Protein AF-A0A2K8SDJ5-F1 (afdb_monomer_lite)

Foldseek 3Di:
DEDAFLLQLQFDDPVVLVVVLVCLVVLVVCLVVVPDDLQHRVQCVVGPQSSLVSLLSSVVSCVVVVHDDDPVSVVSNVPDDHDDDHDALLSNLVNLLVCVLQVHGTPPDPDGSVRVSVVVCCVHPLVVADDDPVLSVVLSVVCCVPFWDADPVRGIDGPRHRVVVSSVVVVVSSVVD

Secondary structure (DSSP, 8-state):
-PPPPGGGGGGS-HHHHHHHHHHHHHHHHHHHTT---TTTHHHHHTHHHHHHHHHHHHHHHHHHTT----HHHHHHHHH------PPPHHHHHHHHHHHHHTTPPPTT-S--HHHHHHHHHHTSTTTTS---HHHHHHHHHHHHHHHEEE-TTS-EEESS--HHHHHHHHHHHHHT-

Radius of gyration: 16.35 Å; chains: 1; bounding box: 42×32×42 Å

Sequence (177 aa):
MRIIPYELYEYAPDLSLTALRKEFGMHDYCLNLNLKNKAMQPFLDMGRNYFNLLVFKWNQEMLKRNHYINTFHSNYALNTTFTEEKTDYLLILECIIQWELKDFEPYNTKLKWFDISIQYFQNSSLKNKKFTLTQYNSLLKWYKEKFMCLNDSNKLKPKNLDINLVLNYFKEFFSTL

Structure (mmCIF, N/CA/C/O backbone):
data_AF-A0A2K8SDJ5-F1
#
_entry.id   AF-A0A2K8SDJ5-F1
#
loop_
_atom_site.group_PDB
_atom_site.id
_atom_site.type_symbol
_atom_site.label_atom_id
_atom_site.label_alt_id
_atom_site.label_comp_id
_atom_site.label_asym_id
_atom_site.label_entity_id
_atom_site.label_seq_id
_atom_site.pdbx_PDB_ins_code
_atom_site.Cartn_x
_atom_site.Cartn_y
_atom_site.Cartn_z
_atom_site.occupancy
_atom_site.B_iso_or_equiv
_atom_site.auth_seq_id
_atom_site.auth_comp_id
_atom_site.auth_asym_id
_atom_site.auth_atom_id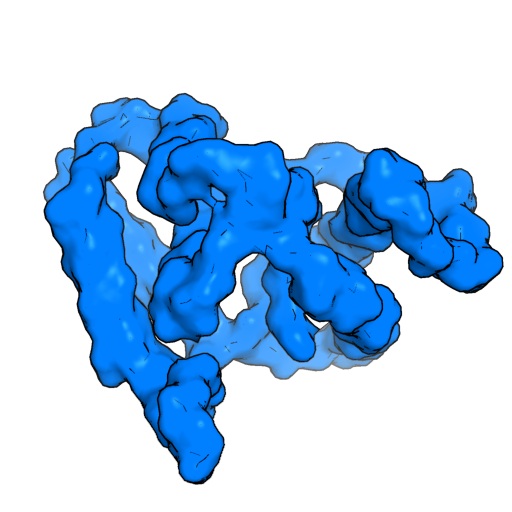
_atom_site.pdbx_PDB_model_num
ATOM 1 N N . MET A 1 1 ? -5.114 -1.487 -9.943 1.00 56.78 1 MET A N 1
ATOM 2 C CA . MET A 1 1 ? -4.730 -1.626 -8.520 1.00 56.78 1 MET A CA 1
ATOM 3 C C . MET A 1 1 ? -3.963 -0.367 -8.151 1.00 56.78 1 MET A C 1
ATOM 5 O O . MET A 1 1 ? -3.381 0.245 -9.029 1.00 56.78 1 MET A O 1
ATOM 9 N N . ARG A 1 2 ? -4.024 0.097 -6.906 1.00 76.25 2 ARG A N 1
ATOM 10 C CA . ARG A 1 2 ? -3.283 1.302 -6.508 1.00 76.25 2 ARG A CA 1
ATOM 11 C C . ARG A 1 2 ? -1.789 0.976 -6.348 1.00 76.25 2 ARG A C 1
ATOM 13 O O . ARG A 1 2 ? -1.457 -0.189 -6.150 1.00 76.25 2 ARG A O 1
ATOM 20 N N . ILE A 1 3 ? -0.926 1.993 -6.384 1.00 87.75 3 ILE A N 1
ATOM 21 C CA . ILE A 1 3 ? 0.464 1.909 -5.912 1.00 87.75 3 ILE A CA 1
ATOM 22 C C . ILE A 1 3 ? 0.495 1.262 -4.519 1.00 87.75 3 ILE A C 1
ATOM 24 O O . ILE A 1 3 ? -0.224 1.706 -3.624 1.00 87.75 3 ILE A O 1
ATOM 28 N N . ILE A 1 4 ? 1.300 0.210 -4.366 1.00 92.25 4 ILE A N 1
ATOM 29 C CA . ILE A 1 4 ? 1.566 -0.469 -3.094 1.00 92.25 4 ILE A CA 1
ATOM 30 C C . ILE A 1 4 ? 2.950 0.002 -2.621 1.00 92.25 4 ILE A C 1
ATOM 32 O O . ILE A 1 4 ? 3.884 -0.080 -3.421 1.00 92.25 4 ILE A O 1
ATOM 36 N N . PRO A 1 5 ? 3.107 0.471 -1.369 1.00 95.19 5 PRO A N 1
ATOM 37 C CA . PRO A 1 5 ? 4.416 0.773 -0.797 1.00 95.19 5 PRO A CA 1
ATOM 38 C C . PRO A 1 5 ? 5.348 -0.435 -0.890 1.00 95.19 5 PRO A C 1
ATOM 40 O O . PRO A 1 5 ? 4.940 -1.545 -0.536 1.00 95.19 5 PRO A O 1
ATOM 43 N N . TYR A 1 6 ? 6.592 -0.241 -1.333 1.00 96.50 6 TYR A N 1
ATOM 44 C CA . TYR A 1 6 ? 7.525 -1.363 -1.487 1.00 96.50 6 TYR A CA 1
ATOM 45 C C . TYR A 1 6 ? 7.810 -2.073 -0.163 1.00 96.50 6 TYR A C 1
ATOM 47 O O . TYR A 1 6 ? 8.128 -3.260 -0.154 1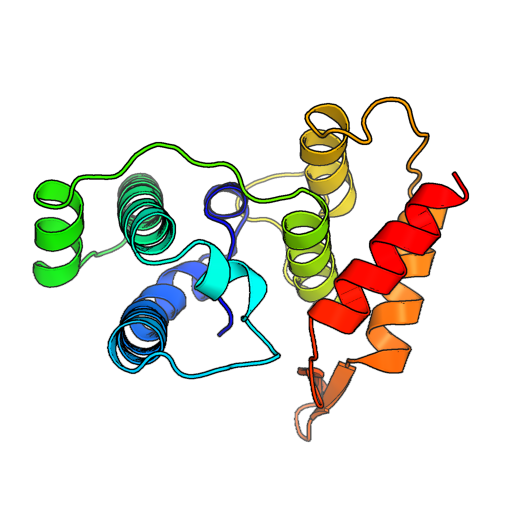.00 96.50 6 TYR A O 1
ATOM 55 N N . GLU A 1 7 ? 7.681 -1.356 0.953 1.00 97.06 7 GLU A N 1
ATOM 56 C CA . GLU A 1 7 ? 7.838 -1.892 2.298 1.00 97.06 7 GLU A CA 1
ATOM 57 C C . GLU A 1 7 ? 6.876 -3.052 2.546 1.00 97.06 7 GLU A C 1
ATOM 59 O O . GLU A 1 7 ? 7.241 -4.015 3.206 1.00 97.06 7 GLU A O 1
ATOM 64 N N . LEU A 1 8 ? 5.677 -3.002 1.963 1.00 96.88 8 LEU A N 1
ATOM 65 C CA . LEU A 1 8 ? 4.658 -4.028 2.139 1.00 96.88 8 LEU A CA 1
ATOM 66 C C . LEU A 1 8 ? 4.811 -5.216 1.187 1.00 96.88 8 LEU A C 1
ATOM 68 O O . LEU A 1 8 ? 4.039 -6.168 1.308 1.00 96.88 8 LEU A O 1
ATOM 72 N N . TYR A 1 9 ? 5.760 -5.201 0.245 1.00 96.88 9 TYR A N 1
ATOM 73 C CA . TYR A 1 9 ? 5.873 -6.272 -0.746 1.00 96.88 9 TYR A CA 1
ATOM 74 C C . TYR A 1 9 ? 6.101 -7.638 -0.109 1.00 96.88 9 TYR A C 1
ATOM 76 O O . TYR A 1 9 ? 5.450 -8.587 -0.527 1.00 96.88 9 TYR A O 1
ATOM 84 N N . GLU A 1 10 ? 6.923 -7.741 0.937 1.00 96.19 10 GLU A N 1
ATOM 85 C CA . GLU A 1 10 ? 7.179 -9.022 1.610 1.00 96.19 10 GLU A CA 1
ATOM 86 C C . GLU A 1 10 ? 5.926 -9.639 2.260 1.00 96.19 10 GLU A C 1
ATOM 88 O O . GLU A 1 10 ? 5.828 -10.859 2.362 1.00 96.19 10 GLU A O 1
ATOM 93 N N . TYR A 1 11 ? 4.937 -8.812 2.616 1.00 96.69 11 TYR A N 1
ATOM 94 C CA . TYR A 1 11 ? 3.660 -9.239 3.197 1.00 96.69 11 TYR A CA 1
ATOM 95 C C . TYR A 1 11 ? 2.523 -9.292 2.174 1.00 96.69 11 TYR A C 1
ATOM 97 O O . TYR A 1 11 ? 1.448 -9.812 2.469 1.00 96.69 11 TYR A O 1
ATOM 105 N N . ALA A 1 12 ? 2.715 -8.733 0.981 1.00 94.50 12 ALA A N 1
ATOM 106 C CA . ALA A 1 12 ? 1.668 -8.639 -0.023 1.00 94.50 12 ALA A CA 1
ATOM 107 C C . ALA A 1 12 ? 1.280 -10.036 -0.547 1.00 94.50 12 ALA A C 1
ATOM 109 O O . ALA A 1 12 ? 2.174 -10.829 -0.857 1.00 94.50 12 ALA A O 1
ATOM 110 N N . PRO A 1 13 ? -0.021 -10.338 -0.726 1.00 90.62 13 PRO A N 1
ATOM 111 C CA . PRO A 1 13 ? -0.458 -11.560 -1.400 1.00 90.62 13 PRO A CA 1
ATOM 112 C C . PRO A 1 13 ? 0.115 -11.674 -2.819 1.00 90.62 13 PRO A C 1
ATOM 114 O O . PRO A 1 13 ? 0.214 -10.671 -3.532 1.00 90.62 13 PRO A O 1
ATOM 117 N N . ASP A 1 14 ? 0.389 -12.895 -3.284 1.00 90.56 14 ASP A N 1
ATOM 118 C CA . ASP A 1 14 ? 0.967 -13.130 -4.620 1.00 90.56 14 ASP A CA 1
ATOM 119 C C . ASP A 1 14 ? 0.107 -12.552 -5.750 1.00 90.56 14 ASP A C 1
ATOM 121 O O . ASP A 1 14 ? 0.616 -11.969 -6.710 1.00 90.56 14 ASP A O 1
ATOM 125 N N . LEU A 1 15 ? -1.220 -12.642 -5.623 1.00 89.00 15 LEU A N 1
ATOM 126 C CA . LEU A 1 15 ? -2.153 -12.050 -6.587 1.00 89.00 15 LEU A CA 1
ATOM 127 C C . LEU A 1 15 ? -1.976 -10.529 -6.708 1.00 89.00 15 LEU A C 1
ATOM 129 O O . LEU A 1 15 ? -2.109 -9.978 -7.800 1.00 89.00 15 LEU A O 1
ATOM 133 N N . SER A 1 16 ? -1.647 -9.849 -5.609 1.00 90.50 16 SER A N 1
ATOM 134 C CA . SER A 1 16 ? -1.414 -8.404 -5.599 1.00 90.50 16 SER A CA 1
ATOM 135 C C . SER A 1 16 ? -0.095 -8.056 -6.290 1.00 90.50 16 SER A C 1
ATOM 137 O O . SER A 1 16 ? -0.072 -7.177 -7.153 1.00 90.50 16 SER A O 1
ATOM 139 N N . LEU A 1 17 ? 0.991 -8.777 -5.984 1.00 91.44 17 LEU A N 1
ATOM 140 C CA . LEU A 1 17 ? 2.306 -8.534 -6.594 1.00 91.44 17 LEU A CA 1
ATOM 141 C C . LEU A 1 17 ? 2.341 -8.879 -8.085 1.00 91.44 17 LEU A C 1
ATOM 143 O O . LEU A 1 17 ? 2.895 -8.127 -8.887 1.00 91.44 17 LEU A O 1
ATOM 147 N N . THR A 1 18 ? 1.724 -9.988 -8.486 1.00 90.06 18 THR A N 1
ATOM 148 C CA . THR A 1 18 ? 1.658 -10.395 -9.899 1.00 90.06 18 THR A CA 1
ATOM 149 C C . THR A 1 18 ? 0.836 -9.419 -10.739 1.00 90.06 18 THR A C 1
ATOM 151 O O . THR A 1 18 ? 1.171 -9.154 -11.899 1.00 90.06 18 THR A O 1
ATOM 154 N N . ALA A 1 19 ? -0.218 -8.843 -10.160 1.00 88.38 19 ALA A N 1
ATOM 155 C CA . ALA A 1 19 ? -1.024 -7.830 -10.819 1.00 88.38 19 ALA A CA 1
ATOM 156 C C . ALA A 1 19 ? -0.328 -6.462 -10.887 1.00 88.38 19 ALA A C 1
ATOM 158 O O . ALA A 1 19 ? -0.484 -5.780 -11.902 1.00 88.38 19 ALA A O 1
ATOM 159 N N . LEU A 1 20 ? 0.495 -6.099 -9.890 1.00 88.81 20 LEU A N 1
ATOM 160 C CA . LEU A 1 20 ? 1.260 -4.842 -9.859 1.00 88.81 20 LEU A CA 1
ATOM 161 C C . LEU A 1 20 ? 2.115 -4.635 -11.119 1.00 88.81 20 LEU A C 1
ATOM 163 O O . LEU A 1 20 ? 2.250 -3.511 -11.596 1.00 88.81 20 LEU A O 1
ATOM 167 N N . ARG A 1 21 ? 2.578 -5.728 -11.740 1.00 86.00 21 ARG A N 1
ATOM 168 C CA . ARG A 1 21 ? 3.254 -5.723 -13.048 1.00 86.00 21 ARG A CA 1
ATOM 169 C C . ARG A 1 21 ? 2.535 -4.876 -14.105 1.00 86.00 21 ARG A C 1
ATOM 171 O O . ARG A 1 21 ? 3.182 -4.206 -14.898 1.00 86.00 21 ARG A O 1
ATOM 178 N N . LYS A 1 22 ? 1.200 -4.942 -14.166 1.00 84.25 22 LYS A N 1
ATOM 179 C CA . LYS A 1 22 ? 0.404 -4.175 -15.143 1.00 84.25 22 LYS A CA 1
ATOM 180 C C . LYS A 1 22 ? 0.221 -2.719 -14.716 1.00 84.25 22 LYS A C 1
ATOM 182 O O . LYS A 1 22 ? 0.043 -1.848 -15.560 1.00 84.25 22 LYS A O 1
ATOM 187 N N . GLU A 1 23 ? 0.267 -2.467 -13.416 1.00 86.25 23 GLU A N 1
ATOM 188 C CA . GLU A 1 23 ? 0.010 -1.159 -12.818 1.00 86.25 23 GLU A CA 1
ATOM 189 C C . GLU A 1 23 ? 1.210 -0.220 -12.972 1.00 86.25 23 GLU A C 1
ATOM 191 O O . GLU A 1 23 ? 1.013 0.985 -13.109 1.00 86.25 23 GLU A O 1
ATOM 196 N N . PHE A 1 24 ? 2.440 -0.746 -13.067 1.00 90.50 24 PHE A N 1
ATOM 197 C CA . PHE A 1 24 ? 3.622 0.085 -13.330 1.00 90.50 24 PHE A CA 1
ATOM 198 C C . PHE A 1 24 ? 3.493 0.923 -14.603 1.00 90.50 24 PHE A C 1
ATOM 200 O O . PHE A 1 24 ? 3.883 2.086 -14.595 1.00 90.50 24 PHE A O 1
ATOM 207 N N . GLY A 1 25 ? 2.886 0.379 -15.663 1.00 88.25 25 GLY A N 1
ATOM 208 C CA . GLY A 1 25 ? 2.619 1.144 -16.883 1.00 88.25 25 GLY A CA 1
ATOM 209 C C . GLY A 1 25 ? 1.647 2.307 -16.654 1.00 88.25 25 GLY A C 1
ATOM 210 O O . GLY A 1 25 ? 1.831 3.384 -17.210 1.00 88.25 25 GLY A O 1
ATOM 211 N N . MET A 1 26 ? 0.643 2.128 -15.789 1.00 87.19 26 MET A N 1
ATOM 212 C CA . MET A 1 26 ? -0.282 3.206 -15.428 1.00 87.19 26 MET A CA 1
ATOM 213 C C . MET A 1 26 ? 0.392 4.266 -14.550 1.00 87.19 26 MET A C 1
ATOM 215 O O . MET A 1 26 ? 0.142 5.454 -14.743 1.00 87.19 26 MET A O 1
ATOM 219 N N . HIS A 1 27 ? 1.253 3.868 -13.611 1.00 89.12 27 HIS A N 1
ATOM 220 C CA . HIS A 1 27 ? 1.998 4.828 -12.791 1.00 89.12 27 HIS A CA 1
ATOM 221 C C . HIS A 1 27 ? 2.942 5.657 -13.668 1.00 89.12 27 HIS A C 1
ATOM 223 O O . HIS A 1 27 ? 2.958 6.882 -13.565 1.00 89.12 27 HIS A O 1
ATOM 229 N N . ASP A 1 28 ? 3.671 4.996 -14.572 1.00 90.44 28 ASP A N 1
ATOM 230 C CA . ASP A 1 28 ? 4.558 5.651 -15.531 1.00 90.44 28 ASP A CA 1
ATOM 231 C C . ASP A 1 28 ? 3.796 6.634 -16.427 1.00 90.44 28 ASP A C 1
ATOM 233 O O . ASP A 1 28 ? 4.211 7.780 -16.587 1.00 90.44 28 ASP A O 1
ATOM 237 N N . TYR A 1 29 ? 2.631 6.227 -16.934 1.00 91.62 29 TYR A N 1
ATOM 238 C CA . TYR A 1 29 ? 1.741 7.093 -17.703 1.00 91.62 29 TYR A CA 1
ATOM 239 C C . TYR A 1 29 ? 1.312 8.341 -16.915 1.00 91.62 29 TYR A C 1
ATOM 241 O O . TYR A 1 29 ? 1.407 9.456 -17.432 1.00 91.62 29 TYR A O 1
ATOM 249 N N . CYS A 1 30 ? 0.883 8.180 -15.657 1.00 91.69 30 CYS A N 1
ATOM 250 C CA . CYS A 1 30 ? 0.501 9.309 -14.808 1.00 91.69 30 CYS A CA 1
ATOM 251 C C . CYS A 1 30 ? 1.669 10.265 -14.545 1.00 91.69 30 CYS A C 1
ATOM 253 O O . CYS A 1 30 ? 1.469 11.477 -14.610 1.00 91.69 30 CYS A O 1
ATOM 255 N N . LEU A 1 31 ? 2.870 9.738 -14.290 1.00 92.75 31 LEU A N 1
ATOM 256 C CA . LEU A 1 31 ? 4.073 10.544 -14.070 1.00 92.75 31 LEU A CA 1
ATOM 257 C C . LEU A 1 31 ? 4.505 11.287 -15.340 1.00 92.75 31 LEU A C 1
ATOM 259 O O . LEU A 1 31 ? 4.791 12.477 -15.276 1.00 92.75 31 LEU A O 1
ATOM 263 N N . ASN A 1 32 ? 4.507 10.622 -16.498 1.00 92.25 32 ASN A N 1
ATOM 264 C CA . ASN A 1 32 ? 4.922 11.228 -17.768 1.00 92.25 32 ASN A CA 1
ATOM 265 C C . ASN A 1 32 ? 4.005 12.374 -18.202 1.00 92.25 32 ASN A C 1
ATOM 267 O O . ASN A 1 32 ? 4.474 13.388 -18.714 1.00 92.25 32 ASN A O 1
ATOM 271 N N . LEU A 1 33 ? 2.697 12.219 -17.999 1.00 93.88 33 LEU A N 1
ATOM 272 C CA . LEU A 1 33 ? 1.707 13.222 -18.385 1.00 93.88 33 LEU A CA 1
ATOM 273 C C . LEU A 1 33 ? 1.353 14.202 -17.259 1.00 93.88 33 LEU A C 1
ATOM 275 O O . LEU A 1 33 ? 0.482 15.049 -17.452 1.00 93.88 33 LEU A O 1
ATOM 279 N N . ASN A 1 34 ? 1.995 14.095 -16.090 1.00 89.75 34 ASN A N 1
ATOM 280 C CA . ASN A 1 34 ? 1.672 14.876 -14.891 1.00 89.75 34 ASN A CA 1
ATOM 281 C C . ASN A 1 34 ? 0.171 14.840 -14.539 1.00 89.75 34 ASN A C 1
ATOM 283 O O . ASN A 1 34 ? -0.435 15.848 -14.161 1.00 89.75 34 ASN A O 1
ATOM 287 N N . LEU A 1 35 ? -0.457 13.670 -14.693 1.00 91.00 35 LEU A N 1
ATOM 288 C CA . LEU A 1 35 ? -1.881 13.500 -14.426 1.00 91.00 35 LEU A CA 1
ATOM 289 C C . LEU A 1 35 ? -2.138 13.462 -12.926 1.00 91.00 35 LEU A C 1
ATOM 291 O O . LEU A 1 35 ? -1.575 12.645 -12.198 1.00 91.00 35 LEU A O 1
ATOM 295 N N . LYS A 1 36 ? -3.073 14.300 -12.478 1.00 90.25 36 LYS A N 1
ATOM 296 C CA . LYS A 1 36 ? -3.552 14.255 -11.100 1.00 90.25 36 LYS A CA 1
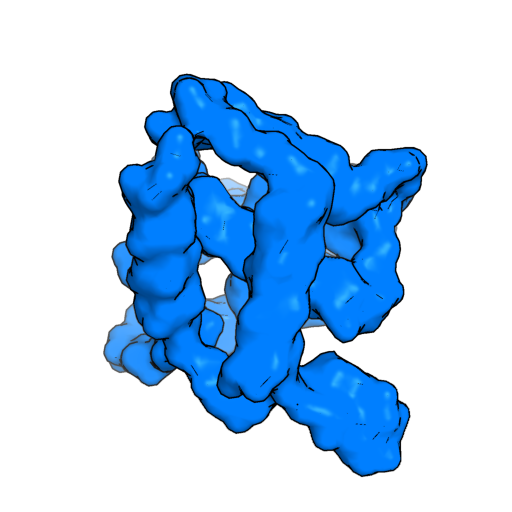ATOM 297 C C . LYS A 1 36 ? -4.472 13.058 -10.902 1.00 90.25 36 LYS A C 1
ATOM 299 O O . LYS A 1 36 ? -5.437 12.880 -11.645 1.00 90.25 36 LYS A O 1
ATOM 304 N N . ASN A 1 37 ? -4.224 12.277 -9.856 1.00 90.81 37 ASN A N 1
ATOM 305 C CA . ASN A 1 37 ? -5.087 11.170 -9.469 1.00 90.81 37 ASN A CA 1
ATOM 306 C C . ASN A 1 37 ? -5.273 11.140 -7.953 1.00 90.81 37 ASN A C 1
ATOM 308 O O . ASN A 1 37 ? -4.398 10.701 -7.212 1.00 90.81 37 ASN A O 1
ATOM 312 N N . LYS A 1 38 ? -6.458 11.543 -7.490 1.00 92.44 38 LYS A N 1
ATOM 313 C CA . LYS A 1 38 ? -6.797 11.630 -6.060 1.00 92.44 38 LYS A CA 1
ATOM 314 C C . LYS A 1 38 ? -6.626 10.322 -5.291 1.00 92.44 38 LYS A C 1
ATOM 316 O O . LYS A 1 38 ? -6.388 10.359 -4.091 1.00 92.44 38 LYS A O 1
ATOM 321 N N . ALA A 1 39 ? -6.721 9.176 -5.957 1.00 90.56 39 ALA A N 1
ATOM 322 C CA . ALA A 1 39 ? -6.568 7.883 -5.312 1.00 90.56 39 ALA A CA 1
ATOM 323 C C . ALA A 1 39 ? -5.104 7.453 -5.183 1.00 90.56 39 ALA A C 1
ATOM 325 O O . ALA A 1 39 ? -4.862 6.450 -4.536 1.00 90.56 39 ALA A O 1
ATOM 326 N N . MET A 1 40 ? -4.132 8.146 -5.786 1.00 91.00 40 MET A N 1
ATOM 327 C CA . MET A 1 40 ? -2.705 7.800 -5.678 1.00 91.00 40 MET A CA 1
ATOM 328 C C . MET A 1 40 ? -1.760 9.000 -5.558 1.00 91.00 40 MET A C 1
ATOM 330 O O . MET A 1 40 ? -0.556 8.791 -5.477 1.00 91.00 40 MET A O 1
ATOM 334 N N . GLN A 1 41 ? -2.286 10.225 -5.488 1.00 93.06 41 GLN A N 1
ATOM 335 C CA . GLN A 1 41 ? -1.506 11.459 -5.594 1.00 93.06 41 GLN A CA 1
ATOM 336 C C . GLN A 1 41 ? -0.264 11.513 -4.690 1.00 93.06 41 GLN A C 1
ATOM 338 O O . GLN A 1 41 ? 0.795 11.782 -5.231 1.00 93.06 41 GLN A O 1
ATOM 343 N N . PRO A 1 42 ? -0.311 11.147 -3.395 1.00 94.19 42 PRO A N 1
ATOM 344 C CA . PRO A 1 42 ? 0.869 11.176 -2.535 1.00 94.19 42 PRO A CA 1
ATOM 345 C C . PRO A 1 42 ? 2.017 10.301 -3.030 1.00 94.19 42 PRO A C 1
ATOM 347 O O . PRO A 1 42 ? 3.166 10.642 -2.814 1.00 94.19 42 PRO A O 1
ATOM 350 N N . PHE A 1 43 ? 1.722 9.187 -3.707 1.00 93.25 43 PHE A N 1
ATOM 351 C CA . PHE A 1 43 ? 2.757 8.354 -4.315 1.00 93.25 43 PHE A CA 1
ATOM 352 C C . PHE A 1 43 ? 3.296 8.975 -5.606 1.00 93.25 43 PHE A C 1
ATOM 354 O O . PHE A 1 43 ? 4.484 8.875 -5.890 1.00 93.25 43 PHE A O 1
ATOM 361 N N . LEU A 1 44 ? 2.428 9.619 -6.396 1.00 93.81 44 LEU A N 1
ATOM 362 C CA . LEU A 1 44 ? 2.842 10.346 -7.599 1.00 93.81 44 LEU A CA 1
ATOM 363 C C . LEU A 1 44 ? 3.685 11.580 -7.250 1.00 93.81 44 LEU A C 1
ATOM 365 O O . LEU A 1 44 ? 4.598 11.914 -7.997 1.00 93.81 44 LEU A O 1
ATOM 369 N N . ASP A 1 45 ? 3.415 12.214 -6.108 1.00 94.31 45 ASP A N 1
ATOM 370 C CA . ASP A 1 45 ? 4.158 13.368 -5.599 1.00 94.31 45 ASP A CA 1
ATOM 371 C C . ASP A 1 45 ? 5.600 12.997 -5.198 1.00 94.31 45 ASP A C 1
ATOM 373 O O . ASP A 1 45 ? 6.486 13.843 -5.284 1.00 94.31 45 ASP A O 1
ATOM 377 N N . MET A 1 46 ? 5.867 11.727 -4.850 1.00 93.69 46 MET A N 1
ATOM 378 C CA . MET A 1 46 ? 7.232 11.188 -4.662 1.00 93.69 46 MET A CA 1
ATOM 379 C C . MET A 1 46 ? 7.977 10.988 -6.001 1.00 93.69 46 MET A C 1
ATOM 381 O O . MET A 1 46 ? 9.186 10.753 -6.054 1.00 93.69 46 MET A O 1
ATOM 385 N N . GLY A 1 47 ? 7.256 11.107 -7.117 1.00 94.25 47 GLY A N 1
ATOM 386 C CA . GLY A 1 47 ? 7.814 11.256 -8.450 1.00 94.25 47 GLY A CA 1
ATOM 387 C C . GLY A 1 47 ? 8.541 10.030 -9.000 1.00 94.25 47 GLY A C 1
ATOM 388 O O . GLY A 1 47 ? 8.342 8.878 -8.603 1.00 94.25 47 GLY A O 1
ATOM 389 N N . ARG A 1 48 ? 9.400 10.301 -9.989 1.00 94.75 48 ARG A N 1
ATOM 390 C CA . ARG A 1 48 ? 10.127 9.274 -10.746 1.00 94.75 48 ARG A CA 1
ATOM 391 C C . ARG A 1 48 ? 11.086 8.467 -9.869 1.00 94.75 48 ARG A C 1
ATOM 393 O O . ARG A 1 48 ? 11.218 7.269 -10.090 1.00 94.75 48 ARG A O 1
ATOM 400 N N . ASN A 1 49 ? 11.717 9.105 -8.880 1.00 95.38 49 ASN A N 1
ATOM 401 C CA . ASN A 1 49 ? 12.642 8.436 -7.967 1.00 95.38 49 ASN A CA 1
ATOM 402 C C . ASN A 1 49 ? 11.964 7.259 -7.252 1.00 95.38 49 ASN A C 1
ATOM 404 O O . ASN A 1 49 ? 12.429 6.120 -7.330 1.00 95.38 49 ASN A O 1
ATOM 408 N N . TYR A 1 50 ? 10.814 7.523 -6.632 1.00 95.62 50 TYR A N 1
ATOM 409 C CA . TYR A 1 50 ? 10.060 6.500 -5.921 1.00 95.62 50 TYR A CA 1
ATOM 410 C C . TYR A 1 50 ? 9.503 5.428 -6.861 1.00 95.62 50 TYR A C 1
ATOM 412 O O . TYR A 1 50 ? 9.565 4.243 -6.545 1.00 95.62 50 TYR A O 1
ATOM 420 N N . PHE A 1 51 ? 9.036 5.799 -8.058 1.00 94.88 51 PHE A N 1
ATOM 421 C CA . PHE A 1 51 ? 8.617 4.813 -9.059 1.00 94.88 51 PHE A CA 1
ATOM 422 C C . PHE A 1 51 ? 9.732 3.818 -9.416 1.00 94.88 51 PHE A C 1
ATOM 424 O O . PHE A 1 51 ? 9.492 2.609 -9.454 1.00 94.88 51 PHE A O 1
ATOM 431 N N . ASN A 1 52 ? 10.954 4.306 -9.629 1.00 95.25 52 ASN A N 1
ATOM 432 C CA . ASN A 1 52 ? 12.105 3.457 -9.932 1.00 95.25 52 ASN A CA 1
ATOM 433 C C . ASN A 1 52 ? 12.402 2.494 -8.771 1.00 95.25 52 ASN A C 1
ATOM 435 O O . ASN A 1 52 ? 12.582 1.293 -8.989 1.00 95.25 52 ASN A O 1
ATOM 439 N N . LEU A 1 53 ? 12.370 3.009 -7.537 1.00 96.44 53 LEU A N 1
ATOM 440 C CA . LEU A 1 53 ? 12.530 2.221 -6.316 1.00 96.44 53 LEU A CA 1
ATOM 441 C C . LEU A 1 53 ? 11.453 1.127 -6.193 1.00 96.44 53 LEU A C 1
ATOM 443 O O . LEU A 1 53 ? 11.780 -0.022 -5.886 1.00 96.44 53 LEU A O 1
ATOM 447 N N . LEU A 1 54 ? 10.185 1.443 -6.489 1.00 95.62 54 LEU A N 1
ATOM 448 C CA . LEU A 1 54 ? 9.084 0.474 -6.474 1.00 95.62 54 LEU A CA 1
ATOM 449 C C . LEU A 1 54 ? 9.322 -0.683 -7.449 1.00 95.62 54 LEU A C 1
ATOM 451 O O . LEU A 1 54 ? 9.095 -1.834 -7.074 1.00 95.62 54 LEU A O 1
ATOM 455 N N . VAL A 1 55 ? 9.754 -0.398 -8.683 1.00 95.69 55 VAL A N 1
ATOM 456 C CA . VAL A 1 55 ? 10.017 -1.438 -9.695 1.00 95.69 55 VAL A CA 1
ATOM 457 C C . VAL A 1 55 ? 11.198 -2.306 -9.272 1.00 95.69 55 VAL A C 1
ATOM 459 O O . VAL A 1 55 ? 11.122 -3.532 -9.369 1.00 95.69 55 VAL A O 1
ATOM 462 N N . PHE A 1 56 ? 12.264 -1.692 -8.754 1.00 96.38 56 PHE A N 1
ATOM 463 C CA . PHE A 1 56 ? 13.440 -2.411 -8.272 1.00 96.38 56 PHE A CA 1
ATOM 464 C C . PHE A 1 56 ? 13.103 -3.364 -7.118 1.00 96.38 56 PHE A C 1
ATOM 466 O O . PHE A 1 56 ? 13.377 -4.562 -7.205 1.00 96.38 56 PHE A O 1
ATOM 473 N N . LYS A 1 57 ? 12.452 -2.867 -6.058 1.00 96.88 57 LYS A N 1
ATOM 474 C CA . LYS A 1 57 ? 12.085 -3.684 -4.889 1.00 96.88 57 LYS A CA 1
ATOM 475 C C . LYS A 1 57 ? 11.053 -4.758 -5.247 1.00 96.88 57 LYS A C 1
ATOM 477 O O . LYS A 1 57 ? 11.118 -5.864 -4.717 1.00 96.88 57 LYS A O 1
ATOM 482 N N . TRP A 1 58 ? 10.141 -4.474 -6.181 1.00 96.56 58 TRP A N 1
ATOM 483 C CA . TRP A 1 58 ? 9.189 -5.472 -6.676 1.00 96.56 58 TRP A CA 1
ATOM 484 C C . TRP A 1 58 ? 9.914 -6.597 -7.406 1.00 96.56 58 TRP A C 1
ATOM 486 O O . TRP A 1 58 ? 9.618 -7.764 -7.171 1.00 96.56 58 TRP A O 1
ATOM 496 N N . ASN A 1 59 ? 10.893 -6.259 -8.251 1.00 96.19 59 ASN A N 1
ATOM 497 C CA . ASN A 1 59 ? 11.695 -7.252 -8.953 1.00 96.19 59 ASN A CA 1
ATOM 498 C C . ASN A 1 59 ? 12.413 -8.181 -7.960 1.00 96.19 59 ASN A C 1
ATOM 500 O O . ASN A 1 59 ? 12.300 -9.400 -8.068 1.00 96.19 59 ASN A O 1
ATOM 504 N N . GLN A 1 60 ? 13.054 -7.606 -6.936 1.00 95.88 60 GLN A N 1
ATOM 505 C CA . GLN A 1 60 ? 13.710 -8.374 -5.875 1.00 95.88 60 GLN A CA 1
ATOM 506 C C . GLN A 1 60 ? 12.747 -9.333 -5.160 1.00 95.88 60 GLN A C 1
ATOM 508 O O . GLN A 1 60 ? 13.075 -10.507 -4.986 1.00 95.88 60 GLN A O 1
ATOM 513 N N . GLU A 1 61 ? 11.554 -8.868 -4.780 1.00 97.12 61 GLU A N 1
ATOM 514 C CA . GLU A 1 61 ? 10.574 -9.716 -4.091 1.00 97.12 61 GLU A CA 1
ATOM 515 C C . GLU A 1 61 ? 10.018 -10.817 -5.010 1.00 97.12 61 GLU A C 1
ATOM 517 O O . GLU A 1 61 ? 9.881 -11.965 -4.590 1.00 97.12 61 GLU A O 1
ATOM 522 N N . MET A 1 62 ? 9.759 -10.513 -6.284 1.00 95.81 62 MET A N 1
ATOM 523 C CA . MET A 1 62 ? 9.292 -11.507 -7.255 1.00 95.81 62 MET A CA 1
ATOM 524 C C . MET A 1 62 ? 10.341 -12.598 -7.509 1.00 95.81 62 MET A C 1
ATOM 526 O O . MET A 1 62 ? 9.983 -13.775 -7.553 1.00 95.81 62 MET A O 1
ATOM 530 N N . LEU A 1 63 ? 11.628 -12.237 -7.610 1.00 94.81 63 LEU A N 1
ATOM 531 C CA . LEU A 1 63 ? 12.725 -13.207 -7.714 1.00 94.81 63 LEU A CA 1
ATOM 532 C C . LEU A 1 63 ? 12.822 -14.076 -6.460 1.00 94.81 63 LEU A C 1
ATOM 534 O O . LEU A 1 63 ? 12.899 -15.297 -6.569 1.00 94.81 63 LEU A O 1
ATOM 538 N N . LYS A 1 64 ? 12.756 -13.466 -5.270 1.00 95.81 64 LYS A N 1
ATOM 539 C CA . LYS A 1 64 ? 12.767 -14.178 -3.981 1.00 95.81 64 LYS A CA 1
ATOM 540 C C . LYS A 1 64 ? 11.639 -15.213 -3.880 1.00 95.81 64 LYS A C 1
ATOM 542 O O . LYS A 1 64 ? 11.833 -16.263 -3.274 1.00 95.81 64 LYS A O 1
ATOM 547 N N . ARG A 1 65 ? 10.480 -14.944 -4.492 1.00 94.81 65 ARG A N 1
ATOM 548 C CA . ARG A 1 65 ? 9.322 -15.858 -4.547 1.00 94.81 65 ARG A CA 1
ATOM 549 C C . ARG A 1 65 ? 9.323 -16.819 -5.737 1.00 94.81 65 ARG A C 1
ATOM 551 O O . ARG A 1 65 ? 8.349 -17.541 -5.924 1.00 94.81 65 ARG A O 1
ATOM 558 N N . ASN A 1 66 ? 10.391 -16.859 -6.535 1.00 93.88 66 ASN A N 1
ATOM 559 C CA . ASN A 1 66 ? 10.484 -17.665 -7.758 1.00 93.88 66 ASN A CA 1
ATOM 560 C C . ASN A 1 66 ? 9.369 -17.369 -8.780 1.00 93.88 66 ASN A C 1
ATOM 562 O O . ASN A 1 66 ? 8.922 -18.255 -9.511 1.00 93.88 66 ASN A O 1
ATOM 566 N N . HIS A 1 67 ? 8.906 -16.121 -8.849 1.00 93.94 67 HIS A N 1
ATOM 567 C CA . HIS A 1 67 ? 7.960 -15.702 -9.873 1.00 93.94 67 HIS A CA 1
ATOM 568 C C . HIS A 1 67 ? 8.662 -15.261 -11.157 1.00 93.94 67 HIS A C 1
ATOM 570 O O . HIS A 1 67 ? 9.762 -14.710 -11.153 1.00 93.94 67 HIS A O 1
ATOM 576 N N . TYR A 1 68 ? 7.969 -15.453 -12.280 1.00 89.62 68 TYR A N 1
ATOM 577 C CA . TYR A 1 68 ? 8.425 -14.957 -13.570 1.00 89.62 68 TYR A CA 1
ATOM 578 C C . TYR A 1 68 ? 8.403 -13.425 -13.625 1.00 89.62 68 TYR A C 1
ATOM 580 O O . TYR A 1 68 ? 7.392 -12.784 -13.318 1.00 89.62 68 TYR A O 1
ATOM 588 N N . ILE A 1 69 ? 9.494 -12.857 -14.133 1.00 91.12 69 ILE A N 1
ATOM 589 C CA . ILE A 1 69 ? 9.630 -11.439 -14.452 1.00 91.12 69 ILE A CA 1
ATOM 590 C C . ILE A 1 69 ? 10.024 -11.335 -15.920 1.00 91.12 69 ILE A C 1
ATOM 592 O O . ILE A 1 69 ? 10.925 -12.033 -16.383 1.00 91.12 69 ILE A O 1
ATOM 596 N N . ASN A 1 70 ? 9.336 -10.477 -16.672 1.00 88.00 70 ASN A N 1
ATOM 597 C CA . ASN A 1 70 ? 9.673 -10.303 -18.079 1.00 88.00 70 ASN A CA 1
ATOM 598 C C . ASN A 1 70 ? 10.971 -9.499 -18.252 1.00 88.00 70 ASN A C 1
ATOM 600 O O . ASN A 1 70 ? 11.390 -8.739 -17.378 1.00 88.00 70 ASN A O 1
ATOM 604 N N . THR A 1 71 ? 11.578 -9.642 -19.426 1.00 90.06 71 THR A N 1
ATOM 605 C CA . THR A 1 71 ? 12.846 -8.989 -19.770 1.00 90.06 71 THR A CA 1
ATOM 606 C C . THR A 1 71 ? 12.782 -7.470 -19.645 1.00 90.06 71 THR A C 1
ATOM 608 O O . THR A 1 71 ? 13.747 -6.866 -19.195 1.00 90.06 71 THR A O 1
ATOM 611 N N . PHE A 1 72 ? 11.643 -6.851 -19.970 1.00 90.44 72 PHE A N 1
ATOM 612 C CA . PHE A 1 72 ? 11.453 -5.408 -19.829 1.00 90.44 72 PHE A CA 1
ATOM 613 C C . PHE A 1 72 ? 11.639 -4.934 -18.381 1.00 90.44 72 PHE A C 1
ATOM 615 O O . PHE A 1 72 ? 12.489 -4.084 -18.131 1.00 90.44 72 PHE A O 1
ATOM 622 N N . HIS A 1 73 ? 10.893 -5.492 -17.421 1.00 91.50 73 HIS A N 1
ATOM 623 C CA . HIS A 1 73 ? 10.975 -5.050 -16.023 1.00 91.50 73 HIS A CA 1
ATOM 624 C C . HIS A 1 73 ? 12.324 -5.410 -15.391 1.00 91.50 73 HIS A C 1
ATOM 626 O O . HIS A 1 73 ? 12.842 -4.637 -14.588 1.00 91.50 73 HIS A O 1
ATOM 632 N N . SER A 1 74 ? 12.911 -6.552 -15.764 1.00 91.06 74 SER A N 1
ATOM 633 C CA . SER A 1 74 ? 14.259 -6.928 -15.323 1.00 91.06 74 SER A CA 1
ATOM 634 C C . SER A 1 74 ? 15.315 -5.952 -15.823 1.00 91.06 74 SER A C 1
ATOM 636 O O . SER A 1 74 ? 16.092 -5.435 -15.026 1.00 91.06 74 SER A O 1
ATOM 638 N N . ASN A 1 75 ? 15.297 -5.617 -17.113 1.00 92.69 75 ASN A N 1
ATOM 639 C CA . ASN A 1 75 ? 16.226 -4.639 -17.669 1.00 92.69 75 ASN A CA 1
ATOM 640 C C . ASN A 1 75 ? 15.998 -3.247 -17.075 1.00 92.69 75 ASN A C 1
ATOM 642 O O . ASN A 1 75 ? 16.966 -2.558 -16.770 1.00 92.69 75 ASN A O 1
ATOM 646 N N . TYR A 1 76 ? 14.746 -2.837 -16.869 1.00 92.88 76 TYR A N 1
ATOM 647 C CA . TYR A 1 76 ? 14.441 -1.552 -16.248 1.00 92.88 76 TYR A CA 1
ATOM 648 C C . TYR A 1 76 ? 15.030 -1.455 -14.835 1.00 92.88 76 TYR A C 1
ATOM 650 O O . TYR A 1 76 ? 15.737 -0.498 -14.533 1.00 92.88 76 TYR A O 1
ATOM 658 N N . ALA A 1 77 ? 14.797 -2.468 -13.993 1.00 92.00 77 ALA A N 1
ATOM 659 C CA . ALA A 1 77 ? 15.302 -2.499 -12.621 1.00 92.00 77 ALA A CA 1
ATOM 660 C C . ALA A 1 77 ? 16.839 -2.488 -12.547 1.00 92.00 77 ALA A C 1
ATOM 662 O O . ALA A 1 77 ? 17.394 -1.887 -11.634 1.00 92.00 77 ALA A O 1
ATOM 663 N N . LEU A 1 78 ? 17.526 -3.124 -13.503 1.00 91.12 78 LEU A N 1
ATOM 664 C CA . LEU A 1 78 ? 18.992 -3.189 -13.536 1.00 91.12 78 LEU A CA 1
ATOM 665 C C . LEU A 1 78 ? 19.659 -1.896 -14.019 1.00 91.12 78 LEU A C 1
ATOM 667 O O . LEU A 1 78 ? 20.781 -1.608 -13.618 1.00 91.12 78 LEU A O 1
ATOM 671 N N . ASN A 1 79 ? 18.994 -1.139 -14.893 1.00 93.50 79 ASN A N 1
ATOM 672 C CA . ASN A 1 79 ? 19.603 0.007 -15.576 1.00 93.50 79 ASN A CA 1
ATOM 673 C C . ASN A 1 79 ? 19.142 1.366 -15.035 1.00 93.50 79 ASN A C 1
ATOM 675 O O . ASN A 1 79 ? 19.592 2.402 -15.522 1.00 93.50 79 ASN A O 1
ATOM 679 N N . THR A 1 80 ? 18.242 1.381 -14.054 1.00 93.12 80 THR A N 1
ATOM 680 C CA . THR A 1 80 ? 17.673 2.620 -13.521 1.00 93.12 80 THR A CA 1
ATOM 681 C C . THR A 1 80 ? 18.259 2.938 -12.155 1.00 93.12 80 THR A C 1
ATOM 683 O O . THR A 1 80 ? 18.231 2.109 -11.248 1.00 93.12 80 THR A O 1
ATOM 686 N N . THR A 1 81 ? 18.757 4.161 -11.990 1.00 93.19 81 THR A N 1
ATOM 687 C CA . THR A 1 81 ? 19.238 4.663 -10.703 1.00 93.19 81 THR A CA 1
ATOM 688 C C . THR A 1 81 ? 18.119 5.354 -9.929 1.00 93.19 81 THR A C 1
ATOM 690 O O . THR A 1 81 ? 17.158 5.891 -10.491 1.00 93.19 81 THR A O 1
ATOM 693 N N . PHE A 1 82 ? 18.236 5.310 -8.609 1.00 94.81 82 PHE A N 1
ATOM 694 C CA . PHE A 1 82 ? 17.329 5.951 -7.669 1.00 94.81 82 PHE A CA 1
ATOM 695 C C . PHE A 1 82 ? 18.056 6.155 -6.341 1.00 94.81 82 PHE A C 1
ATOM 697 O O . PHE A 1 82 ? 19.050 5.487 -6.047 1.00 94.81 82 PHE A O 1
ATOM 704 N N . THR A 1 83 ? 17.549 7.073 -5.534 1.00 94.94 83 THR A N 1
ATOM 705 C CA . THR A 1 83 ? 17.917 7.213 -4.129 1.00 94.94 83 THR A CA 1
ATOM 706 C C . THR A 1 83 ? 16.894 6.484 -3.275 1.00 94.94 83 THR A C 1
ATOM 708 O O . THR A 1 83 ? 15.692 6.568 -3.541 1.00 94.94 83 THR A O 1
ATOM 711 N N . GLU A 1 84 ? 17.356 5.771 -2.246 1.00 93.44 84 GLU A N 1
ATOM 712 C CA . GLU A 1 84 ? 16.435 5.160 -1.291 1.00 93.44 84 GLU A CA 1
ATOM 713 C C . GLU A 1 84 ? 15.596 6.239 -0.600 1.00 93.44 84 GLU A C 1
ATOM 715 O O . GLU A 1 84 ? 16.107 7.251 -0.122 1.00 93.44 84 GLU A O 1
ATOM 720 N N . GLU A 1 85 ? 14.292 5.999 -0.550 1.00 93.12 85 GLU A N 1
ATOM 721 C CA . GLU A 1 85 ? 13.299 6.898 0.016 1.00 93.12 85 GLU A CA 1
ATOM 722 C C . GLU A 1 85 ? 12.250 6.050 0.726 1.00 93.12 85 GLU A C 1
ATOM 724 O O . GLU A 1 85 ? 11.859 5.005 0.212 1.00 93.12 85 GLU A O 1
ATOM 729 N N . LYS A 1 86 ? 11.814 6.481 1.911 1.00 92.69 86 LYS A N 1
ATOM 730 C CA . LYS A 1 86 ? 10.831 5.748 2.713 1.00 92.69 86 LYS A CA 1
ATOM 731 C C . LYS A 1 86 ? 9.435 6.303 2.494 1.00 92.69 86 LYS A C 1
ATOM 733 O O . LYS A 1 86 ? 9.242 7.516 2.435 1.00 92.69 86 LYS A O 1
ATOM 738 N N . THR A 1 87 ? 8.460 5.410 2.477 1.00 95.38 87 THR A N 1
ATOM 739 C CA . THR A 1 87 ? 7.048 5.768 2.464 1.00 95.38 87 THR A CA 1
ATOM 740 C C . THR A 1 87 ? 6.619 6.270 3.846 1.00 95.38 87 THR A C 1
ATOM 742 O O . THR A 1 87 ? 6.967 5.685 4.874 1.00 95.38 87 THR A O 1
ATOM 745 N N . ASP A 1 88 ? 5.834 7.350 3.884 1.00 94.81 88 ASP A N 1
ATOM 746 C CA . ASP A 1 88 ? 5.224 7.838 5.124 1.00 94.81 88 ASP A CA 1
ATOM 747 C C . ASP A 1 88 ? 4.354 6.753 5.787 1.00 94.81 88 ASP A C 1
ATOM 749 O O . ASP A 1 88 ? 3.611 6.026 5.121 1.00 94.81 88 ASP A O 1
ATOM 753 N N . TYR A 1 89 ? 4.411 6.654 7.117 1.00 97.31 89 TYR A N 1
ATOM 754 C CA . TYR A 1 89 ? 3.680 5.616 7.845 1.00 97.31 89 TYR A CA 1
ATOM 755 C C . TYR A 1 89 ? 2.164 5.678 7.611 1.00 97.31 89 TYR A C 1
ATOM 757 O O . TYR A 1 89 ? 1.517 4.635 7.554 1.00 97.31 89 TYR A O 1
ATOM 765 N N . LEU A 1 90 ? 1.575 6.864 7.432 1.00 97.38 90 LEU A N 1
ATOM 766 C CA . LEU A 1 90 ? 0.132 6.984 7.220 1.00 97.38 90 LEU A CA 1
ATOM 767 C C . LEU A 1 90 ? -0.294 6.414 5.862 1.00 97.38 90 LEU A C 1
ATOM 769 O O . LEU A 1 90 ? -1.393 5.870 5.753 1.00 97.38 90 LEU A O 1
ATOM 773 N N . LEU A 1 91 ? 0.578 6.479 4.849 1.00 96.06 91 LEU A N 1
ATOM 774 C CA . LEU A 1 91 ? 0.372 5.810 3.560 1.00 96.06 91 LEU A CA 1
ATOM 775 C C . LEU A 1 91 ? 0.437 4.287 3.701 1.00 96.06 91 LEU A C 1
ATOM 777 O O . LEU A 1 91 ? -0.410 3.582 3.148 1.00 96.06 91 LEU A O 1
ATOM 781 N N . ILE A 1 92 ? 1.416 3.787 4.462 1.00 97.50 92 ILE A N 1
ATOM 782 C CA . ILE A 1 92 ? 1.545 2.356 4.766 1.00 97.50 92 ILE A CA 1
ATOM 783 C C . ILE A 1 92 ? 0.289 1.866 5.498 1.00 97.50 92 ILE A C 1
ATOM 785 O O . ILE A 1 92 ? -0.331 0.890 5.075 1.00 97.50 92 ILE A O 1
ATOM 789 N N . LEU A 1 93 ? -0.130 2.577 6.548 1.00 98.00 93 LEU A N 1
ATOM 790 C CA . LEU A 1 93 ? -1.316 2.257 7.340 1.00 98.00 93 LEU A CA 1
ATOM 791 C C . LEU A 1 93 ? -2.591 2.237 6.487 1.00 98.00 93 LEU A C 1
ATOM 793 O O . LEU A 1 93 ? -3.420 1.345 6.647 1.00 98.00 93 LEU A O 1
ATOM 797 N N . GLU A 1 94 ? -2.743 3.185 5.561 1.00 96.50 94 GLU A N 1
ATOM 798 C CA . GLU A 1 94 ? -3.882 3.225 4.638 1.00 96.50 94 GLU A CA 1
ATOM 799 C C . GLU A 1 94 ? -3.950 1.982 3.746 1.00 96.50 94 GLU A C 1
ATOM 801 O O . GLU A 1 94 ? -5.022 1.389 3.593 1.00 96.50 94 GLU A O 1
ATOM 806 N N . CYS A 1 95 ? -2.809 1.552 3.203 1.00 95.25 95 CYS A N 1
ATOM 807 C CA . CYS A 1 95 ? -2.730 0.345 2.385 1.00 95.25 95 CYS A CA 1
ATOM 808 C C . CYS A 1 95 ? -3.060 -0.915 3.196 1.00 95.25 95 CYS A C 1
ATOM 810 O O . CYS A 1 95 ? -3.829 -1.756 2.728 1.00 95.25 95 CYS A O 1
ATOM 812 N N . ILE A 1 96 ? -2.540 -1.013 4.424 1.00 97.12 96 ILE A N 1
ATOM 813 C CA . ILE A 1 96 ? -2.838 -2.113 5.351 1.00 97.12 96 ILE A CA 1
ATOM 814 C C . ILE A 1 96 ? -4.345 -2.176 5.651 1.00 97.12 96 ILE A C 1
ATOM 816 O O . ILE A 1 96 ? -4.960 -3.229 5.489 1.00 97.12 96 ILE A O 1
ATOM 820 N N . ILE A 1 97 ? -4.963 -1.041 6.000 1.00 97.00 97 ILE A N 1
ATOM 821 C CA . ILE A 1 97 ? -6.408 -0.939 6.265 1.00 97.00 97 ILE A CA 1
ATOM 822 C C . ILE A 1 97 ? -7.229 -1.411 5.062 1.00 97.00 97 ILE A C 1
ATOM 824 O O . ILE A 1 97 ? -8.193 -2.161 5.222 1.00 97.00 97 ILE A O 1
ATOM 828 N N . GLN A 1 98 ? -6.852 -1.011 3.844 1.00 93.50 98 GLN A N 1
ATOM 829 C CA . GLN A 1 98 ? -7.541 -1.474 2.640 1.00 93.50 98 GLN A CA 1
ATOM 830 C C . GLN A 1 98 ? -7.450 -2.986 2.440 1.00 93.50 98 GLN A C 1
ATOM 832 O O . GLN A 1 98 ? -8.402 -3.576 1.927 1.00 93.50 98 GLN A O 1
ATOM 837 N N . TRP A 1 99 ? -6.307 -3.596 2.746 1.00 93.62 99 TRP A N 1
ATOM 838 C CA . TRP A 1 99 ? -6.124 -5.036 2.596 1.00 93.62 99 TRP A CA 1
ATOM 839 C C . TRP A 1 99 ? -6.891 -5.818 3.645 1.00 93.62 99 TRP A C 1
ATOM 841 O O . TRP A 1 99 ? -7.582 -6.766 3.279 1.00 93.62 99 TRP A O 1
ATOM 851 N N . GLU A 1 100 ? -6.862 -5.371 4.898 1.00 95.50 100 GLU A N 1
ATOM 852 C CA . GLU A 1 100 ? -7.642 -6.000 5.959 1.00 95.50 100 GLU A CA 1
ATOM 853 C C . GLU A 1 100 ? -9.144 -5.921 5.677 1.00 95.50 100 GLU A C 1
ATOM 855 O O . GLU A 1 100 ? -9.833 -6.930 5.747 1.00 95.50 100 GLU A O 1
ATOM 860 N N . LEU A 1 101 ? -9.653 -4.765 5.237 1.00 95.19 101 LEU A N 1
ATOM 861 C CA . LEU A 1 101 ? -1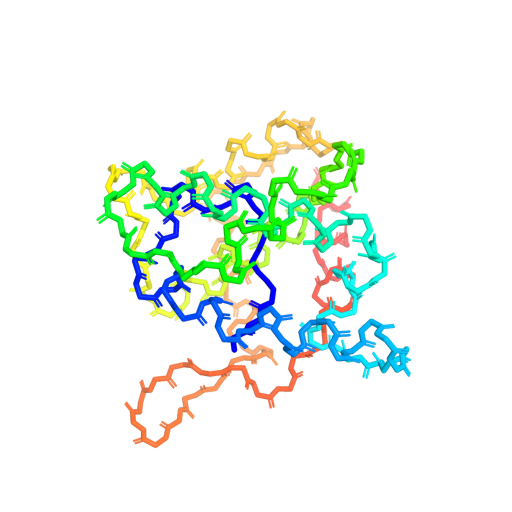1.065 -4.632 4.862 1.00 95.19 101 LEU A CA 1
ATOM 862 C C . LEU A 1 101 ? -11.464 -5.464 3.637 1.00 95.19 101 LEU A C 1
ATOM 864 O O . LEU A 1 101 ? -12.652 -5.668 3.418 1.00 95.19 101 LEU A O 1
ATOM 868 N N . LYS A 1 102 ? -10.514 -5.889 2.802 1.00 92.38 102 LYS A N 1
ATOM 869 C CA . LYS A 1 102 ? -10.767 -6.754 1.636 1.00 92.38 102 LYS A CA 1
ATOM 870 C C . LYS A 1 102 ? -10.502 -8.230 1.943 1.00 92.38 102 LYS A C 1
ATOM 872 O O . LYS A 1 102 ? -10.467 -9.022 1.002 1.00 92.38 102 LYS A O 1
ATOM 877 N N . ASP A 1 103 ? -10.302 -8.569 3.216 1.00 92.00 103 ASP A N 1
ATOM 878 C CA . ASP A 1 103 ? -10.014 -9.918 3.699 1.00 92.00 103 ASP A CA 1
ATOM 879 C C . ASP A 1 103 ? -8.768 -10.541 3.041 1.00 92.00 103 ASP A C 1
ATOM 881 O O . ASP A 1 103 ? -8.680 -11.753 2.846 1.00 92.00 103 ASP A O 1
ATOM 885 N N . PHE A 1 104 ? -7.782 -9.715 2.670 1.00 92.25 104 PHE A N 1
ATOM 886 C CA . PHE A 1 104 ? -6.476 -10.224 2.263 1.00 92.25 104 PHE A CA 1
ATOM 887 C C . PHE A 1 104 ? -5.670 -10.598 3.500 1.00 92.25 104 PHE A C 1
ATOM 889 O O . PHE A 1 104 ? -5.528 -9.784 4.407 1.00 92.25 104 PHE A O 1
ATOM 896 N N . GLU A 1 105 ? -5.082 -11.789 3.517 1.00 93.62 105 GLU A N 1
ATOM 897 C CA . GLU A 1 105 ? -4.158 -12.192 4.576 1.00 93.62 105 GLU A CA 1
ATOM 898 C C . GLU A 1 105 ? -2.705 -11.835 4.216 1.00 93.62 105 GLU A C 1
ATOM 900 O O . GLU A 1 105 ? -2.335 -11.912 3.038 1.00 93.62 105 GLU A O 1
ATOM 905 N N . PRO A 1 106 ? -1.864 -11.460 5.199 1.00 95.75 106 PRO A N 1
ATOM 906 C CA . PRO A 1 106 ? -0.432 -11.302 4.983 1.00 95.75 106 PRO A CA 1
ATOM 907 C C . PRO A 1 106 ? 0.216 -12.584 4.451 1.00 95.75 106 PRO A C 1
ATOM 909 O O . PRO A 1 106 ? 0.006 -13.678 4.977 1.00 95.75 106 PRO A O 1
ATOM 912 N N . TYR A 1 107 ? 1.039 -12.450 3.417 1.00 94.88 107 TYR A N 1
ATOM 913 C CA . TYR A 1 107 ? 1.714 -13.577 2.790 1.00 94.88 107 TYR A CA 1
ATOM 914 C C . TYR A 1 107 ? 2.777 -14.196 3.703 1.00 94.88 107 TYR A C 1
ATOM 916 O O . TYR A 1 107 ? 3.599 -13.493 4.288 1.00 94.88 107 TYR A O 1
ATOM 924 N N . ASN A 1 108 ? 2.780 -15.532 3.764 1.00 91.06 108 ASN A N 1
ATOM 925 C CA . ASN A 1 108 ? 3.833 -16.357 4.365 1.00 91.06 108 ASN A CA 1
ATOM 926 C C . ASN A 1 108 ? 4.274 -15.916 5.774 1.00 91.06 108 ASN A C 1
ATOM 928 O O . ASN A 1 108 ? 5.453 -15.956 6.127 1.00 91.06 108 ASN A O 1
ATOM 932 N N . THR A 1 109 ? 3.321 -15.485 6.597 1.00 93.81 109 THR A N 1
ATOM 933 C CA . THR A 1 109 ? 3.579 -15.090 7.979 1.00 93.81 109 THR A CA 1
ATOM 934 C C . THR A 1 109 ? 2.398 -15.432 8.879 1.00 93.81 109 THR A C 1
ATOM 936 O O . THR A 1 109 ? 1.275 -15.624 8.422 1.00 93.81 109 THR A O 1
ATOM 939 N N . LYS A 1 110 ? 2.661 -15.520 10.186 1.00 94.50 110 LYS A N 1
ATOM 940 C CA . LYS A 1 110 ? 1.624 -15.657 11.222 1.00 94.50 110 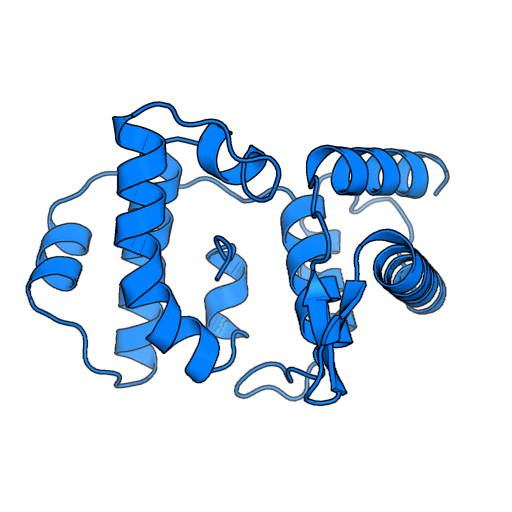LYS A CA 1
ATOM 941 C C . LYS A 1 110 ? 1.135 -14.303 11.744 1.00 94.50 110 LYS A C 1
ATOM 943 O O . LYS A 1 110 ? 0.197 -14.270 12.537 1.00 94.50 110 LYS A O 1
ATOM 948 N N . LEU A 1 111 ? 1.794 -13.214 11.344 1.00 96.31 111 LEU A N 1
ATOM 949 C CA . LEU A 1 111 ? 1.451 -11.858 11.761 1.00 96.31 111 LEU A CA 1
ATOM 950 C C . LEU A 1 111 ? 0.094 -11.439 11.194 1.00 96.31 111 LEU A C 1
ATOM 952 O O . LEU A 1 111 ? -0.269 -11.809 10.076 1.00 96.31 111 LEU A O 1
ATOM 956 N N . LYS A 1 112 ? -0.637 -10.624 11.955 1.00 96.94 112 LYS A N 1
ATOM 957 C CA . LYS A 1 112 ? -1.803 -9.896 11.453 1.00 96.94 112 LYS A CA 1
ATOM 958 C C . LYS A 1 112 ? -1.373 -8.543 10.889 1.00 96.94 112 LYS A C 1
ATOM 960 O O . LYS A 1 112 ? -0.302 -8.024 11.197 1.00 96.94 112 LYS A O 1
ATOM 965 N N . TRP A 1 113 ? -2.243 -7.946 10.082 1.00 97.75 113 TRP A N 1
ATOM 966 C CA . TRP A 1 113 ? -2.036 -6.612 9.514 1.00 97.75 113 TRP A CA 1
ATOM 967 C C . TRP A 1 113 ? -1.797 -5.539 10.578 1.00 97.75 113 TRP A C 1
ATOM 969 O O . TRP A 1 113 ? -0.921 -4.693 10.402 1.00 97.75 113 TRP A O 1
ATOM 979 N N . PHE A 1 114 ? -2.489 -5.625 11.716 1.00 98.19 114 PHE A N 1
ATOM 980 C CA . PHE A 1 114 ? -2.204 -4.774 12.868 1.00 98.19 114 PHE A CA 1
ATOM 981 C C . PHE A 1 114 ? -0.755 -4.923 13.364 1.00 98.19 114 PHE A C 1
ATOM 983 O O . PHE A 1 114 ? -0.076 -3.911 13.529 1.00 98.19 114 PHE A O 1
ATOM 990 N N . ASP A 1 115 ? -0.247 -6.147 13.533 1.00 97.81 115 ASP A N 1
ATOM 991 C CA . ASP A 1 115 ? 1.125 -6.382 14.009 1.00 97.81 115 ASP A CA 1
ATOM 992 C C . ASP A 1 115 ? 2.159 -5.802 13.037 1.00 97.81 115 ASP A C 1
ATOM 994 O O . ASP A 1 115 ? 3.102 -5.127 13.449 1.00 97.81 115 ASP A O 1
ATOM 998 N N . ILE A 1 116 ? 1.934 -6.002 11.735 1.00 98.12 116 ILE A N 1
ATOM 999 C CA . ILE A 1 116 ? 2.753 -5.426 10.661 1.00 98.12 116 ILE A CA 1
ATOM 1000 C C . ILE A 1 116 ? 2.711 -3.893 10.733 1.00 98.12 116 ILE A C 1
ATOM 1002 O O . ILE A 1 116 ? 3.753 -3.240 10.692 1.00 98.12 116 ILE A O 1
ATOM 1006 N N . SER A 1 117 ? 1.528 -3.296 10.921 1.00 98.00 117 SER A N 1
ATOM 1007 C CA . SER A 1 117 ? 1.394 -1.840 11.065 1.00 98.00 117 SER A CA 1
ATOM 1008 C C . SER A 1 117 ? 2.180 -1.304 12.266 1.00 98.00 117 SER A C 1
ATOM 1010 O O . SER A 1 117 ? 2.839 -0.271 12.154 1.00 98.00 117 SER A O 1
ATOM 1012 N N . ILE A 1 118 ? 2.200 -2.030 13.390 1.00 98.00 118 ILE A N 1
ATOM 1013 C CA . ILE A 1 118 ? 2.927 -1.626 14.598 1.00 98.00 118 ILE A CA 1
ATOM 1014 C C . ILE A 1 118 ? 4.440 -1.604 14.365 1.00 98.00 118 ILE A C 1
ATOM 1016 O O . ILE A 1 118 ? 5.110 -0.689 14.848 1.00 98.00 118 ILE A O 1
ATOM 1020 N N . GLN A 1 119 ? 4.983 -2.540 13.583 1.00 96.81 119 GLN A N 1
ATOM 1021 C CA . GLN A 1 119 ? 6.408 -2.535 13.235 1.00 96.81 119 GLN A CA 1
ATOM 1022 C C . GLN A 1 119 ? 6.803 -1.256 12.482 1.00 96.81 119 GLN A C 1
ATOM 1024 O O . GLN A 1 119 ? 7.816 -0.631 12.803 1.00 96.81 119 GLN A O 1
ATOM 1029 N N . TYR A 1 120 ? 5.987 -0.809 11.524 1.00 97.50 120 TYR A N 1
ATOM 1030 C CA . TYR A 1 120 ? 6.242 0.453 10.821 1.00 97.50 120 TYR A CA 1
ATOM 1031 C C . TYR A 1 120 ? 5.967 1.675 11.698 1.00 97.50 120 TYR A C 1
ATOM 1033 O O . TYR A 1 120 ? 6.714 2.652 11.640 1.00 97.50 120 TYR A O 1
ATOM 1041 N N . PHE A 1 121 ? 4.951 1.612 12.561 1.00 97.31 121 PHE A N 1
ATOM 1042 C CA . PHE A 1 121 ? 4.627 2.675 13.510 1.00 97.31 121 PHE A CA 1
ATOM 1043 C C . PHE A 1 121 ? 5.801 2.978 14.451 1.00 97.31 121 PHE A C 1
ATOM 1045 O O . PHE A 1 121 ? 6.179 4.141 14.609 1.00 97.31 121 PHE A O 1
ATOM 1052 N N . GLN A 1 122 ? 6.429 1.942 15.017 1.00 95.94 122 GLN A N 1
ATOM 1053 C CA . GLN A 1 122 ? 7.578 2.064 15.927 1.00 95.94 122 GLN A CA 1
ATOM 1054 C C . GLN A 1 122 ? 8.813 2.690 15.262 1.00 95.94 122 GLN A C 1
ATOM 1056 O O . GLN A 1 122 ? 9.635 3.311 15.936 1.00 95.94 122 GLN A O 1
ATOM 1061 N N . ASN A 1 123 ? 8.919 2.574 13.938 1.00 94.38 123 ASN A N 1
ATOM 1062 C CA . ASN A 1 123 ? 10.002 3.146 13.140 1.00 94.38 123 ASN A CA 1
ATOM 1063 C C . ASN A 1 123 ? 9.642 4.499 12.500 1.00 94.38 123 ASN A C 1
ATOM 1065 O O . ASN A 1 123 ? 10.438 5.052 11.739 1.00 94.38 123 ASN A O 1
ATOM 1069 N N . SER A 1 124 ? 8.458 5.037 12.798 1.00 95.81 124 SER A N 1
ATOM 1070 C CA . SER A 1 124 ? 7.956 6.290 12.235 1.00 95.81 124 SER A CA 1
ATOM 1071 C C . SER A 1 124 ? 8.214 7.495 13.147 1.00 95.81 124 SER A C 1
ATOM 1073 O O . SER A 1 124 ? 8.629 7.372 14.303 1.00 95.81 124 SER A O 1
ATOM 1075 N N . SER A 1 125 ? 7.893 8.689 12.649 1.00 93.69 125 SER A N 1
ATOM 1076 C CA . SER A 1 125 ? 7.856 9.922 13.447 1.00 93.69 125 SER A CA 1
ATOM 1077 C C . SER A 1 125 ? 6.818 9.886 14.580 1.00 93.69 125 SER A C 1
ATOM 1079 O O . SER A 1 125 ? 6.911 10.672 15.521 1.00 93.69 125 SER A O 1
ATOM 1081 N N . LEU A 1 126 ? 5.857 8.958 14.534 1.00 94.56 126 LEU A N 1
ATOM 1082 C CA . LEU A 1 126 ? 4.786 8.814 15.521 1.00 94.56 126 LEU A CA 1
ATOM 1083 C C . LEU A 1 126 ? 5.125 7.831 16.650 1.00 94.56 126 LEU A C 1
ATOM 1085 O O . LEU A 1 126 ? 4.294 7.632 17.532 1.00 94.56 126 LEU A O 1
ATOM 1089 N N . LYS A 1 127 ? 6.337 7.260 16.674 1.00 93.25 127 LYS A N 1
ATOM 1090 C CA . LYS A 1 127 ? 6.756 6.197 17.610 1.00 93.25 127 LYS A CA 1
ATOM 1091 C C . LYS A 1 127 ? 6.546 6.489 19.104 1.00 93.25 127 LYS A C 1
ATOM 1093 O O . LYS A 1 127 ? 6.456 5.558 19.894 1.00 93.25 127 LYS A O 1
ATOM 1098 N N . ASN A 1 128 ? 6.484 7.765 19.493 1.00 91.94 128 ASN A N 1
ATOM 1099 C CA . ASN A 1 128 ? 6.282 8.181 20.887 1.00 91.94 128 ASN A CA 1
ATOM 1100 C C . ASN A 1 128 ? 4.800 8.185 21.308 1.00 91.94 128 ASN A C 1
ATOM 1102 O O . ASN A 1 128 ? 4.500 8.380 22.483 1.00 91.94 128 ASN A O 1
ATOM 1106 N N . LYS A 1 129 ? 3.870 8.005 20.365 1.00 93.62 129 LYS A N 1
ATOM 1107 C CA . LYS A 1 129 ? 2.432 7.906 20.637 1.00 93.62 129 LYS A CA 1
ATOM 1108 C C . LYS A 1 129 ? 2.052 6.459 20.945 1.00 93.62 129 LYS A C 1
ATOM 1110 O O . LYS A 1 129 ? 2.754 5.518 20.582 1.00 93.62 129 LYS A O 1
ATOM 1115 N N . LYS A 1 130 ? 0.894 6.267 21.576 1.00 93.38 130 LYS A N 1
ATOM 1116 C CA . LYS A 1 130 ? 0.334 4.933 21.824 1.00 93.38 130 LYS A CA 1
ATOM 1117 C C . LYS A 1 130 ? -0.681 4.579 20.739 1.00 93.38 130 LYS A C 1
ATOM 1119 O O . LYS A 1 130 ? -1.746 5.188 20.695 1.00 93.38 130 LYS A O 1
ATOM 1124 N N . PHE A 1 131 ? -0.371 3.572 19.920 1.00 96.81 131 PHE A N 1
ATOM 1125 C CA . PHE A 1 131 ? -1.288 3.012 18.924 1.00 96.81 131 PHE A CA 1
ATOM 1126 C C . PHE A 1 131 ? -1.698 1.582 19.303 1.00 96.81 131 PHE A C 1
ATOM 1128 O O . PHE A 1 131 ? -0.864 0.694 19.448 1.00 96.81 131 PHE A O 1
ATOM 1135 N N . THR A 1 132 ? -2.990 1.377 19.535 1.00 97.62 132 THR A N 1
ATOM 1136 C CA . THR A 1 132 ? -3.591 0.150 20.074 1.00 97.62 132 THR A CA 1
ATOM 1137 C C . THR A 1 132 ? -4.509 -0.511 19.052 1.00 97.62 132 THR A C 1
ATOM 1139 O O . THR A 1 132 ? -5.002 0.143 18.133 1.00 97.62 132 THR A O 1
ATOM 1142 N N . LEU A 1 133 ? -4.824 -1.791 19.263 1.00 97.88 133 LEU A N 1
ATOM 1143 C CA . LEU A 1 133 ? -5.758 -2.523 18.405 1.00 97.88 133 LEU A CA 1
ATOM 1144 C C . LEU A 1 133 ? -7.149 -1.863 18.362 1.00 97.88 133 LEU A C 1
ATOM 1146 O O . LEU A 1 133 ? -7.767 -1.784 17.306 1.00 97.88 133 LEU A O 1
ATOM 1150 N N . THR A 1 134 ? -7.633 -1.321 19.484 1.00 98.19 134 THR A N 1
ATOM 1151 C CA . THR A 1 134 ? -8.913 -0.593 19.531 1.00 98.19 134 THR A CA 1
ATOM 1152 C C . THR A 1 134 ? -8.901 0.641 18.625 1.00 98.19 134 THR A C 1
ATOM 1154 O O . THR A 1 134 ? -9.861 0.885 17.895 1.00 98.19 134 THR A O 1
ATOM 1157 N N . GLN A 1 135 ? -7.804 1.402 18.633 1.00 98.25 135 GLN A N 1
ATOM 1158 C CA . GLN A 1 135 ? -7.622 2.567 17.762 1.00 98.25 135 GLN A CA 1
ATOM 1159 C C . GLN A 1 135 ? -7.540 2.153 16.291 1.00 98.25 135 GLN A C 1
ATOM 1161 O O . GLN A 1 135 ? -8.234 2.733 15.459 1.00 98.25 135 GLN A O 1
ATOM 1166 N N . TYR A 1 136 ? -6.779 1.106 15.979 1.00 98.56 136 TYR A N 1
ATOM 1167 C CA . TYR A 1 136 ? -6.716 0.531 14.637 1.00 98.56 136 TYR A CA 1
ATOM 1168 C C . TYR A 1 136 ? -8.104 0.106 14.121 1.00 98.56 136 TYR A C 1
ATOM 1170 O O . TYR A 1 136 ? -8.515 0.513 13.035 1.00 98.56 136 TYR A O 1
ATOM 1178 N N . ASN A 1 137 ? -8.891 -0.593 14.945 1.00 98.38 137 ASN A N 1
ATOM 1179 C CA . ASN A 1 137 ? -10.260 -0.994 14.606 1.00 98.38 137 ASN A CA 1
ATOM 1180 C C . ASN A 1 137 ? -11.194 0.204 14.379 1.00 98.38 137 ASN A C 1
ATOM 1182 O O . ASN A 1 137 ? -12.088 0.142 13.531 1.00 98.38 137 ASN A O 1
ATOM 1186 N N . SER A 1 138 ? -10.989 1.313 15.097 1.00 98.19 138 SER A N 1
ATOM 1187 C CA . SER A 1 138 ? -11.752 2.543 14.857 1.00 98.19 138 SER A CA 1
ATOM 1188 C C . SER A 1 138 ? -11.437 3.161 13.489 1.00 98.19 138 SER A C 1
ATOM 1190 O O . SER A 1 138 ? -12.360 3.572 12.783 1.00 98.19 138 SER A O 1
ATOM 1192 N N . LEU A 1 139 ? -10.166 3.130 13.065 1.00 98.19 139 LEU A N 1
ATOM 1193 C CA . LEU A 1 139 ? -9.747 3.575 11.735 1.00 98.19 139 LEU A CA 1
ATOM 1194 C C . LEU A 1 139 ? -10.309 2.671 10.630 1.00 98.19 139 LEU A C 1
ATOM 1196 O O . LEU A 1 139 ? -10.825 3.193 9.642 1.00 98.19 139 LEU A O 1
ATOM 1200 N N . LEU A 1 140 ? -10.287 1.342 10.811 1.00 97.81 140 LEU A N 1
ATOM 1201 C CA . LEU A 1 140 ? -10.915 0.385 9.885 1.00 97.81 140 LEU A CA 1
ATOM 1202 C C . LEU A 1 140 ? -12.403 0.700 9.683 1.00 97.81 140 LEU A C 1
ATOM 1204 O O . LEU A 1 140 ? -12.877 0.782 8.547 1.00 97.81 140 LEU A O 1
ATOM 1208 N N . LYS A 1 141 ? -13.138 0.903 10.785 1.00 97.62 141 LYS A N 1
ATOM 1209 C CA . LYS A 1 141 ? -14.570 1.221 10.752 1.00 97.62 141 LYS A CA 1
ATOM 1210 C C . LYS A 1 141 ? -14.830 2.522 9.995 1.00 97.62 141 LYS A C 1
ATOM 1212 O O . LYS A 1 141 ? -15.628 2.529 9.060 1.00 97.62 141 LYS A O 1
ATOM 1217 N N . TRP A 1 142 ? -14.121 3.590 10.358 1.00 97.38 142 TRP A N 1
ATOM 1218 C CA . TRP A 1 142 ? -14.247 4.885 9.695 1.00 97.38 142 TRP A CA 1
ATOM 1219 C C . TRP A 1 142 ? -13.948 4.787 8.194 1.00 97.38 142 TRP A C 1
ATOM 1221 O O . TRP A 1 142 ? -14.724 5.271 7.368 1.00 97.38 142 TRP A O 1
ATOM 1231 N N . TYR A 1 143 ? -12.862 4.102 7.824 1.00 96.81 143 TYR A N 1
ATOM 1232 C CA . TYR A 1 143 ? -12.461 3.952 6.428 1.00 96.81 143 TYR A CA 1
ATOM 1233 C C . TYR A 1 143 ? -13.525 3.199 5.623 1.00 96.81 143 TYR A C 1
ATOM 1235 O O . TYR A 1 143 ? -13.911 3.632 4.533 1.00 96.81 143 TYR A O 1
ATOM 1243 N N . LYS A 1 144 ? -14.044 2.096 6.178 1.00 95.50 144 LYS A N 1
ATOM 1244 C CA . LYS A 1 144 ? -15.109 1.299 5.561 1.00 95.50 144 LYS A CA 1
ATOM 1245 C C . LYS A 1 144 ? -16.361 2.137 5.305 1.00 95.50 144 LYS A C 1
ATOM 1247 O O . LYS A 1 144 ? -16.891 2.093 4.201 1.00 95.50 144 LYS A O 1
ATOM 1252 N N . GLU A 1 145 ? -16.806 2.910 6.294 1.00 94.56 145 GLU A N 1
ATOM 1253 C CA . GLU A 1 145 ? -18.018 3.737 6.204 1.00 94.56 145 GLU A CA 1
ATOM 1254 C C . GLU A 1 145 ? -17.889 4.887 5.195 1.00 94.56 145 GLU A C 1
ATOM 1256 O O . GLU A 1 145 ? -18.880 5.279 4.576 1.00 94.56 145 GLU A O 1
ATOM 1261 N N . LYS A 1 146 ? -16.685 5.446 5.028 1.00 94.62 146 LYS A N 1
ATOM 1262 C CA . LYS A 1 146 ? -16.468 6.644 4.204 1.00 94.62 146 LYS A CA 1
ATOM 1263 C C . LYS A 1 146 ? -16.020 6.353 2.775 1.00 94.62 146 LYS A C 1
ATOM 1265 O O . LYS A 1 146 ? -16.416 7.087 1.871 1.00 94.62 146 LYS A O 1
ATOM 1270 N N . PHE A 1 147 ? -15.214 5.314 2.554 1.00 93.69 147 PHE A N 1
ATOM 1271 C CA . PHE A 1 147 ? -14.520 5.116 1.273 1.00 93.69 147 PHE A CA 1
ATOM 1272 C C . PHE A 1 147 ? -14.816 3.789 0.578 1.00 93.69 147 PHE A C 1
ATOM 1274 O O . PHE A 1 147 ? -14.502 3.660 -0.609 1.00 93.69 147 PHE A O 1
ATOM 1281 N N . MET A 1 148 ? -15.441 2.824 1.257 1.00 92.88 148 MET A N 1
ATOM 1282 C CA . MET A 1 148 ? -15.688 1.491 0.706 1.00 92.88 148 MET A CA 1
ATOM 1283 C C . MET A 1 148 ? -17.178 1.247 0.456 1.00 92.88 148 MET A C 1
ATOM 1285 O O . MET A 1 148 ? -18.043 1.696 1.202 1.00 92.88 148 MET A O 1
ATOM 1289 N N . CYS A 1 149 ? -17.491 0.495 -0.595 1.00 92.44 149 CYS A N 1
ATOM 1290 C CA . CYS A 1 149 ? -18.828 -0.039 -0.836 1.00 92.44 149 CYS A CA 1
ATOM 1291 C C . CYS A 1 149 ? -18.746 -1.459 -1.395 1.00 92.44 149 CYS A C 1
ATOM 1293 O O . CYS A 1 149 ? -17.723 -1.865 -1.947 1.00 92.44 149 CYS A O 1
ATOM 1295 N N . LEU A 1 150 ? -19.825 -2.222 -1.254 1.00 91.31 150 LEU A N 1
ATOM 1296 C CA . LEU A 1 150 ? -19.940 -3.526 -1.899 1.00 91.31 150 LEU A CA 1
ATOM 1297 C C . LEU A 1 150 ? -20.237 -3.334 -3.389 1.00 91.31 150 LEU A C 1
ATOM 1299 O O . LEU A 1 150 ? -20.961 -2.413 -3.767 1.00 91.31 150 LEU A O 1
ATOM 1303 N N . ASN A 1 151 ? -19.648 -4.180 -4.229 1.00 87.94 151 ASN A N 1
ATOM 1304 C CA . ASN A 1 151 ? -20.045 -4.316 -5.627 1.00 87.94 151 ASN A CA 1
ATOM 1305 C C . ASN A 1 151 ? -21.117 -5.410 -5.791 1.00 87.94 151 ASN A C 1
ATOM 1307 O O . ASN A 1 151 ? -21.455 -6.100 -4.832 1.00 87.94 151 ASN A O 1
ATOM 1311 N N . ASP A 1 152 ? -21.568 -5.639 -7.025 1.00 90.50 152 ASP A N 1
ATOM 1312 C CA . ASP A 1 152 ? -22.576 -6.667 -7.348 1.00 90.50 152 ASP A CA 1
ATOM 1313 C C . ASP A 1 152 ? -22.142 -8.096 -6.976 1.00 90.50 152 ASP A C 1
ATOM 1315 O O . ASP A 1 152 ? -22.968 -8.973 -6.752 1.00 90.50 152 ASP A O 1
ATOM 1319 N N . SER A 1 153 ? -20.832 -8.340 -6.877 1.00 90.56 153 SER A N 1
ATOM 1320 C CA . SER A 1 153 ? -20.258 -9.615 -6.422 1.00 90.56 153 SER A CA 1
ATOM 1321 C C . SER A 1 153 ? -20.078 -9.693 -4.901 1.00 90.56 153 SER A C 1
ATOM 1323 O O . SER A 1 153 ? -19.346 -10.559 -4.426 1.00 90.56 153 SER A O 1
ATOM 1325 N N . ASN A 1 154 ? -20.666 -8.761 -4.146 1.00 86.69 154 ASN A N 1
ATOM 1326 C CA . ASN A 1 154 ? -20.535 -8.627 -2.696 1.00 86.69 154 ASN A CA 1
ATOM 1327 C C . ASN A 1 154 ? -19.082 -8.465 -2.195 1.00 86.69 154 ASN A C 1
ATOM 1329 O O . ASN A 1 154 ? -18.754 -8.819 -1.066 1.00 86.69 154 ASN A O 1
ATOM 1333 N N . LYS A 1 155 ? -18.187 -7.929 -3.033 1.00 87.44 155 LYS A N 1
ATOM 1334 C CA . LYS A 1 155 ? -16.791 -7.621 -2.690 1.00 87.44 155 LYS A CA 1
ATOM 1335 C C . LYS A 1 155 ? -16.627 -6.132 -2.414 1.00 87.44 155 LYS A C 1
ATOM 1337 O O . LYS A 1 155 ? -17.145 -5.295 -3.156 1.00 87.44 155 LYS A O 1
ATOM 1342 N N . LEU A 1 156 ? -15.854 -5.800 -1.382 1.00 89.44 156 LEU A N 1
ATOM 1343 C CA . LEU A 1 156 ? -15.560 -4.415 -1.026 1.00 89.44 156 LEU A CA 1
ATOM 1344 C C . LEU A 1 156 ? -14.648 -3.752 -2.074 1.00 89.44 156 LEU A C 1
ATOM 1346 O O . LEU A 1 156 ? -13.558 -4.237 -2.387 1.00 89.44 156 LEU A O 1
ATOM 1350 N N . LYS A 1 157 ? -15.091 -2.611 -2.609 1.00 88.31 157 LYS A N 1
ATOM 1351 C CA . LYS A 1 157 ? -14.350 -1.768 -3.555 1.00 88.31 157 LYS A CA 1
ATOM 1352 C C . LYS A 1 157 ? -14.309 -0.309 -3.082 1.00 88.31 157 LYS A C 1
ATOM 1354 O O . LYS A 1 157 ? -15.270 0.152 -2.466 1.00 88.31 157 LYS A O 1
ATOM 1359 N N . PRO A 1 158 ? -13.235 0.437 -3.396 1.00 87.00 158 PRO A N 1
ATOM 1360 C CA . PRO A 1 158 ? -13.208 1.879 -3.174 1.00 87.00 158 PRO A CA 1
ATOM 1361 C C . PRO A 1 158 ? -14.260 2.584 -4.043 1.00 87.00 158 PRO A C 1
ATOM 1363 O O . PRO 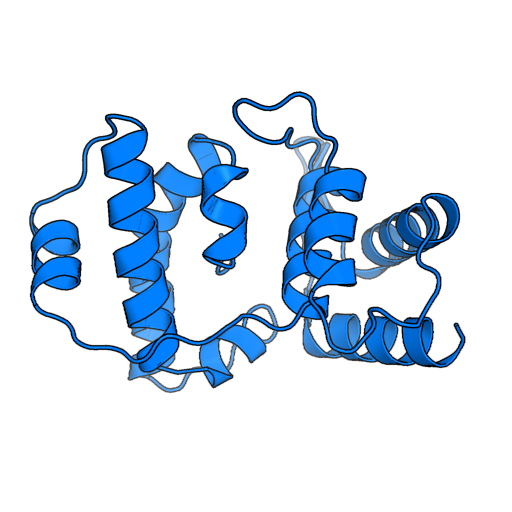A 1 158 ? -14.310 2.339 -5.248 1.00 87.00 158 PRO A O 1
ATOM 1366 N N . LYS A 1 159 ? -15.086 3.456 -3.449 1.00 82.06 159 LYS A N 1
ATOM 1367 C CA . LYS A 1 159 ? -16.186 4.148 -4.150 1.00 82.06 159 LYS A CA 1
ATOM 1368 C C . LYS A 1 159 ? -15.738 5.434 -4.849 1.00 82.06 159 LYS A C 1
ATOM 1370 O O . LYS A 1 159 ? -16.167 5.675 -5.963 1.00 82.06 159 LYS A O 1
ATOM 1375 N N . ASN A 1 160 ? -14.901 6.241 -4.188 1.00 82.88 160 ASN A N 1
ATOM 1376 C CA . ASN A 1 160 ? -14.311 7.498 -4.679 1.00 82.88 160 ASN A CA 1
ATOM 1377 C C . ASN A 1 160 ? -13.157 7.899 -3.746 1.00 82.88 160 ASN A C 1
ATOM 1379 O O . ASN A 1 160 ? -13.268 8.843 -2.965 1.00 82.88 160 ASN A O 1
ATOM 1383 N N . LEU A 1 161 ? -12.078 7.118 -3.743 1.00 89.06 161 LEU A N 1
ATOM 1384 C CA . LEU A 1 161 ? -10.977 7.341 -2.810 1.00 89.06 161 LEU A CA 1
ATOM 1385 C C . LEU A 1 161 ? -10.241 8.651 -3.126 1.00 89.06 161 LEU A C 1
ATOM 1387 O O . LEU A 1 161 ? -9.607 8.776 -4.172 1.00 89.06 161 LEU A O 1
ATOM 1391 N N . ASP A 1 162 ? -10.295 9.594 -2.189 1.00 93.75 162 ASP A N 1
ATOM 1392 C CA . ASP A 1 162 ? -9.389 10.737 -2.120 1.00 93.75 162 ASP A CA 1
ATOM 1393 C C . ASP A 1 162 ? -8.444 10.499 -0.947 1.00 93.75 162 ASP A C 1
ATOM 1395 O O . ASP A 1 162 ? -8.826 10.631 0.219 1.00 93.75 162 ASP A O 1
ATOM 1399 N N . ILE A 1 163 ? -7.217 10.077 -1.246 1.00 93.69 163 ILE A N 1
ATOM 1400 C CA . ILE A 1 163 ? -6.289 9.713 -0.180 1.00 93.69 163 ILE A CA 1
ATOM 1401 C C . ILE A 1 163 ? -5.892 10.922 0.671 1.00 93.69 163 ILE A C 1
ATOM 1403 O O . ILE A 1 163 ? -5.617 10.751 1.854 1.00 93.69 163 ILE A O 1
ATOM 1407 N N . ASN A 1 164 ? -5.895 12.141 0.133 1.00 94.88 164 ASN A N 1
ATOM 1408 C CA . ASN A 1 164 ? -5.522 13.298 0.942 1.00 94.88 164 ASN A CA 1
ATOM 1409 C C . ASN A 1 164 ? -6.511 13.497 2.098 1.00 94.88 164 ASN A C 1
ATOM 1411 O O . ASN A 1 164 ? -6.090 13.826 3.203 1.00 94.88 164 ASN A O 1
ATOM 1415 N N . LEU A 1 165 ? -7.799 13.192 1.890 1.00 96.19 165 LEU A N 1
ATOM 1416 C CA . LEU A 1 165 ? -8.788 13.174 2.973 1.00 96.19 165 LEU A CA 1
ATOM 1417 C C . LEU A 1 165 ? -8.484 12.093 4.016 1.00 96.19 165 LEU A C 1
ATOM 1419 O O . LEU A 1 165 ? -8.606 12.350 5.212 1.00 96.19 165 LEU A O 1
ATOM 1423 N N . VAL A 1 166 ? -8.055 10.907 3.578 1.00 96.31 166 VAL A N 1
ATOM 1424 C CA . VAL A 1 166 ? -7.653 9.820 4.484 1.00 96.31 166 VAL A CA 1
ATOM 1425 C C . VAL A 1 166 ? -6.439 10.213 5.317 1.00 96.31 166 VAL A C 1
ATOM 1427 O O . VAL A 1 166 ? -6.461 10.077 6.537 1.00 96.31 166 VAL A O 1
ATOM 1430 N N . LEU A 1 167 ? -5.399 10.745 4.678 1.00 96.81 167 LEU A N 1
ATOM 1431 C CA . LEU A 1 167 ? -4.177 11.151 5.363 1.00 96.81 167 LEU A CA 1
ATOM 1432 C C . LEU A 1 167 ? -4.420 12.313 6.316 1.00 96.81 167 LEU A C 1
ATOM 1434 O O . LEU A 1 167 ? -3.862 12.308 7.407 1.00 96.81 167 LEU A O 1
ATOM 1438 N N . ASN A 1 168 ? -5.254 13.283 5.941 1.00 97.38 168 ASN A N 1
ATOM 1439 C CA . ASN A 1 168 ? -5.617 14.380 6.834 1.00 97.38 168 ASN A CA 1
ATOM 1440 C C . ASN A 1 168 ? -6.357 13.860 8.068 1.00 97.38 168 ASN A C 1
ATOM 1442 O O . ASN A 1 168 ? -5.965 14.189 9.184 1.00 97.38 168 ASN A O 1
ATOM 1446 N N . TYR A 1 169 ? -7.332 12.967 7.884 1.00 97.94 169 TYR A N 1
ATOM 1447 C CA . TYR A 1 169 ? -8.020 12.341 9.010 1.00 97.94 169 TYR A CA 1
ATOM 1448 C C . TYR A 1 169 ? -7.065 11.532 9.896 1.00 97.94 169 TYR A C 1
ATOM 1450 O O . TYR A 1 169 ? -7.112 11.658 11.115 1.00 97.94 169 TYR A O 1
ATOM 1458 N N . PHE A 1 170 ? -6.157 10.736 9.319 1.00 97.81 170 PHE A N 1
ATOM 1459 C CA . PHE A 1 170 ? -5.168 10.005 10.115 1.00 97.81 170 PHE A CA 1
ATOM 1460 C C . PHE A 1 170 ? -4.228 10.955 10.866 1.00 97.81 170 PHE A C 1
ATOM 1462 O O . PHE A 1 170 ? -3.960 10.725 12.042 1.00 97.81 170 PHE A O 1
ATOM 1469 N N . LYS A 1 171 ? -3.761 12.044 10.243 1.00 97.25 171 LYS A N 1
ATOM 1470 C CA . LYS A 1 171 ? -2.945 13.067 10.921 1.00 97.25 171 LYS A CA 1
ATOM 1471 C C . LYS A 1 171 ? -3.681 13.664 12.118 1.00 97.25 171 LYS A C 1
ATOM 1473 O O . LYS A 1 171 ? -3.108 13.721 13.203 1.00 97.25 171 LYS A O 1
ATOM 1478 N N . GLU A 1 172 ? -4.938 14.064 11.936 1.00 97.38 172 GLU A N 1
ATOM 1479 C CA . GLU A 1 172 ? -5.788 14.587 13.010 1.00 97.38 172 GLU A CA 1
ATOM 1480 C C . GLU A 1 172 ? -5.993 13.542 14.108 1.00 97.38 172 GLU A C 1
ATOM 1482 O O . GLU A 1 172 ? -5.733 13.824 15.277 1.00 97.38 172 GLU A O 1
ATOM 1487 N N . PHE A 1 173 ? -6.348 12.310 13.740 1.00 97.50 173 PHE A N 1
ATOM 1488 C CA . PHE A 1 173 ? -6.498 11.198 14.673 1.00 97.50 173 PHE A CA 1
ATOM 1489 C C . PHE A 1 173 ? -5.247 11.022 15.534 1.00 97.50 173 PHE A C 1
ATOM 1491 O O . PHE A 1 173 ? -5.328 11.074 16.761 1.00 97.50 173 PHE A O 1
ATOM 1498 N N . PHE A 1 174 ? -4.074 10.902 14.907 1.00 96.56 174 PHE A N 1
ATOM 1499 C CA . PHE A 1 174 ? -2.820 10.764 15.634 1.00 96.56 174 PHE A CA 1
ATOM 1500 C C . PHE A 1 174 ? -2.469 12.020 16.423 1.00 96.56 174 PHE A C 1
ATOM 1502 O O . PHE A 1 174 ? -1.858 11.873 17.469 1.00 96.56 174 PHE A O 1
ATOM 1509 N N . SER A 1 175 ? -2.851 13.231 16.008 1.00 93.56 175 SER A N 1
ATOM 1510 C CA . SER A 1 175 ? -2.604 14.454 16.791 1.00 93.56 175 SER A CA 1
ATOM 1511 C C . SER A 1 175 ? -3.307 14.456 18.153 1.00 93.56 175 SER A C 1
ATOM 1513 O O . SER A 1 175 ? -2.778 15.039 19.094 1.00 93.56 175 SER A O 1
ATOM 1515 N N . THR A 1 176 ? -4.432 13.744 18.272 1.00 91.75 176 THR A N 1
ATOM 1516 C CA . THR A 1 176 ? -5.196 13.603 19.525 1.00 91.75 176 THR A CA 1
ATOM 1517 C C . THR A 1 176 ? -4.702 12.488 20.454 1.00 91.75 176 THR A C 1
ATOM 1519 O O . THR A 1 176 ? -5.204 12.372 21.571 1.00 91.75 176 THR A O 1
ATOM 1522 N N . LEU A 1 177 ? -3.735 11.676 20.001 1.00 89.75 177 LEU A N 1
ATOM 1523 C CA . LEU A 1 177 ? -3.070 10.629 20.792 1.00 89.75 177 LEU A CA 1
ATOM 1524 C C . LEU A 1 177 ? -1.839 11.154 21.528 1.00 89.75 177 LEU A C 1
ATOM 1526 O O . LEU A 1 177 ? -1.662 10.753 22.695 1.00 89.75 177 LEU A O 1
#

Organism: NCBI:txid1336749

pLDDT: mean 93.43, std 4.54, range [56.78, 98.56]